Protein AF-A0A917VZJ9-F1 (afdb_monomer_lite)

Foldseek 3Di:
DPPLLVVLLVLLVCLQCVLVCQQPPPVVSVCVALVPPPDDPVRNVVSVVSNVQSNVLSVVLNVLSPDDDDPNPVSSVVSVCSSCVSVVVVVVLVVDPPPDPDDDPPPPPDPPPPPDDPDDDDDDDDDDDDDDDDDDDDDDDDDD

Sequence (144 aa):
MPFPRIVIAAVAVITMVGAVLADLVVPDLAAQHAFNPNRPPHAKFHDAQYMVMTVLLGIIGLALALRPGRDARGRTLCVAAVVATPWLGMAGALLFPGSHLRSRVRRSHRFRSRPARPGLLGADPAHGPTRRRGAASLRRPDPH

Radius of gyration: 31.8 Å; chains: 1; bounding box: 47×39×99 Å

InterPro domains:
  IPR046580 Protein of unknown function DUF6640 [PF20345] (8-100)

Organism: NCBI:txid382504

pLDDT: mean 71.64, std 16.18, range [34.81, 91.88]

Secondary structure (DSSP, 8-state):
--HHHHHHHHHHHHHHHHHHIIIII-HHHHTTTTT-TTS-HHHHHHHHHHHHHHHHHHHHHHHHHHS--S-HHHHHHHHHHHHHHHHHHHHHHTTSTT--SS-----------PPP----------------------------

Structure (mmCIF, N/CA/C/O backbone):
data_AF-A0A917VZJ9-F1
#
_entry.id   AF-A0A917VZJ9-F1
#
loop_
_atom_site.group_PDB
_atom_site.id
_atom_site.type_symbol
_atom_site.label_atom_id
_atom_site.label_alt_id
_atom_site.label_comp_id
_atom_site.label_asym_id
_atom_site.label_entity_id
_atom_site.label_seq_id
_atom_site.pdbx_PDB_ins_code
_atom_site.Cartn_x
_atom_site.Cartn_y
_atom_site.Cartn_z
_atom_site.occupancy
_atom_site.B_iso_or_equiv
_atom_site.auth_seq_id
_atom_site.auth_comp_id
_atom_site.auth_asym_id
_atom_site.auth_atom_id
_atom_site.pdbx_PDB_model_num
ATOM 1 N N . MET A 1 1 ? -6.303 -1.574 21.932 1.00 62.62 1 MET A N 1
ATOM 2 C CA . MET A 1 1 ? -6.939 -1.352 20.610 1.00 62.62 1 MET A CA 1
ATOM 3 C C . MET A 1 1 ? -7.851 -2.541 20.325 1.00 62.62 1 MET A C 1
ATOM 5 O O . MET A 1 1 ? -7.385 -3.654 20.519 1.00 62.62 1 MET A O 1
ATOM 9 N N . PRO A 1 2 ? -9.119 -2.362 19.921 1.00 79.62 2 PRO A N 1
ATOM 10 C CA . PRO A 1 2 ? -9.979 -3.484 19.533 1.00 79.62 2 PRO A CA 1
ATOM 11 C C . PRO A 1 2 ? -9.415 -4.199 18.293 1.00 79.62 2 PRO A C 1
ATOM 13 O O . PRO A 1 2 ? -8.856 -3.543 17.411 1.00 79.62 2 PRO A O 1
ATOM 16 N N . PHE A 1 3 ? -9.584 -5.523 18.216 1.00 83.94 3 PHE A N 1
ATOM 17 C CA . PHE A 1 3 ? -8.998 -6.396 17.184 1.00 83.94 3 PHE A CA 1
ATOM 18 C C . PHE A 1 3 ? -9.141 -5.876 15.733 1.00 83.94 3 PHE A C 1
ATOM 20 O O . PHE A 1 3 ? -8.124 -5.787 15.045 1.00 83.94 3 PHE A O 1
ATOM 27 N N . PRO A 1 4 ? -10.315 -5.392 15.271 1.00 82.88 4 PRO A N 1
ATOM 28 C CA . PRO A 1 4 ? -10.460 -4.866 13.907 1.00 82.88 4 PRO A CA 1
ATOM 29 C C . PRO A 1 4 ? -9.554 -3.668 13.592 1.00 82.88 4 PRO A C 1
ATOM 31 O O . PRO A 1 4 ? -9.099 -3.509 12.462 1.00 82.88 4 PRO A O 1
ATOM 34 N N . ARG A 1 5 ? -9.257 -2.820 14.588 1.00 80.44 5 ARG A N 1
ATOM 35 C CA . ARG A 1 5 ? -8.365 -1.663 14.403 1.00 80.44 5 ARG A CA 1
ATOM 36 C C . ARG A 1 5 ? -6.910 -2.091 14.266 1.00 80.44 5 ARG A C 1
ATOM 38 O O . ARG A 1 5 ? -6.182 -1.439 13.532 1.00 80.44 5 ARG A O 1
ATOM 45 N N . ILE A 1 6 ? -6.508 -3.176 14.931 1.00 85.75 6 ILE A N 1
ATOM 46 C CA . ILE A 1 6 ? -5.160 -3.744 14.791 1.00 85.75 6 ILE A CA 1
ATOM 47 C C . ILE A 1 6 ? -4.982 -4.288 13.374 1.00 85.75 6 ILE A C 1
ATOM 49 O O . ILE A 1 6 ? -4.015 -3.933 12.709 1.00 85.75 6 ILE A O 1
ATOM 53 N N . VAL A 1 7 ? -5.949 -5.075 12.891 1.00 87.31 7 VAL A N 1
ATOM 54 C CA . VAL A 1 7 ? -5.913 -5.638 11.533 1.00 87.31 7 VAL A CA 1
ATOM 55 C C . VAL A 1 7 ? -5.828 -4.527 10.488 1.00 87.31 7 VAL A C 1
ATOM 57 O O . VAL A 1 7 ? -4.946 -4.543 9.639 1.00 87.31 7 VAL A O 1
ATOM 60 N N . ILE A 1 8 ? -6.691 -3.514 10.573 1.00 86.31 8 ILE A N 1
ATOM 61 C CA . ILE A 1 8 ? -6.703 -2.429 9.585 1.00 86.31 8 ILE A CA 1
ATOM 62 C C . ILE A 1 8 ? -5.463 -1.533 9.678 1.00 86.31 8 ILE A C 1
ATOM 64 O O . ILE A 1 8 ? -4.959 -1.098 8.645 1.00 86.31 8 ILE A O 1
ATOM 68 N N . ALA A 1 9 ? -4.926 -1.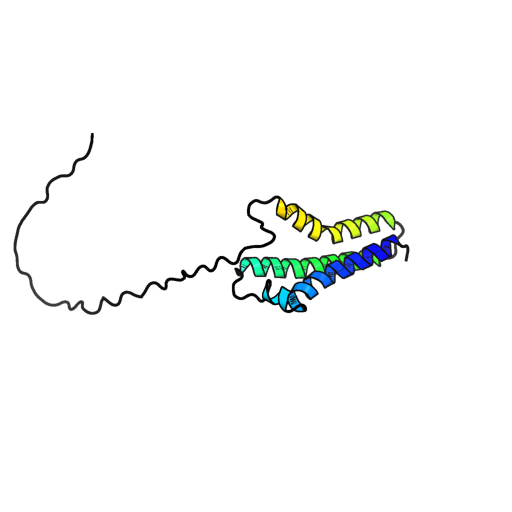297 10.878 1.00 84.75 9 ALA A N 1
ATOM 69 C CA . ALA A 1 9 ? -3.646 -0.610 11.024 1.00 84.75 9 ALA A CA 1
ATOM 70 C C . ALA A 1 9 ? -2.504 -1.412 10.376 1.00 84.75 9 ALA A C 1
ATOM 72 O O . ALA A 1 9 ? -1.680 -0.829 9.677 1.00 84.75 9 ALA A O 1
ATOM 73 N N . ALA A 1 10 ? -2.490 -2.740 10.532 1.00 86.56 10 ALA A N 1
ATOM 74 C CA . ALA A 1 10 ? -1.516 -3.599 9.866 1.00 86.56 10 ALA A CA 1
ATOM 75 C C . ALA A 1 10 ? -1.646 -3.524 8.336 1.00 86.56 10 ALA A C 1
ATOM 77 O O . ALA A 1 10 ? -0.646 -3.331 7.650 1.00 86.56 10 ALA A O 1
ATOM 78 N N . VAL 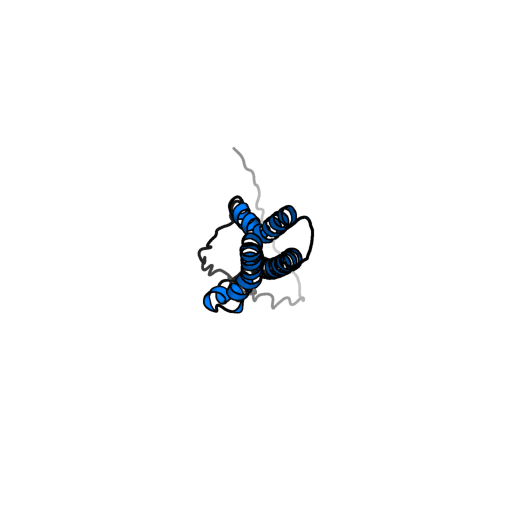A 1 11 ? -2.867 -3.585 7.792 1.00 87.50 11 VAL A N 1
ATOM 79 C CA . VAL A 1 11 ? -3.103 -3.445 6.342 1.00 87.50 11 VAL A CA 1
ATOM 80 C C . VAL A 1 11 ? -2.671 -2.061 5.833 1.00 87.50 11 VAL A C 1
ATOM 82 O O . VAL A 1 11 ? -2.088 -1.970 4.752 1.00 87.50 11 VAL A O 1
ATOM 85 N N . ALA A 1 12 ? -2.890 -0.991 6.605 1.00 86.06 12 ALA A N 1
ATOM 86 C CA . ALA A 1 12 ? -2.428 0.356 6.259 1.00 86.06 12 ALA A CA 1
ATOM 87 C C . ALA A 1 12 ? -0.895 0.435 6.183 1.00 86.06 12 ALA A C 1
ATOM 89 O O . ALA A 1 12 ? -0.360 0.989 5.223 1.00 86.06 12 ALA A O 1
ATOM 90 N N . VAL A 1 13 ? -0.191 -0.173 7.143 1.00 86.75 13 VAL A N 1
ATOM 91 C CA . VAL A 1 13 ? 1.280 -0.253 7.144 1.00 86.75 13 VAL A CA 1
ATOM 92 C C . VAL A 1 13 ? 1.789 -1.089 5.969 1.00 86.75 13 VAL A C 1
ATOM 94 O O . VAL A 1 13 ? 2.690 -0.651 5.257 1.00 86.75 13 VAL A O 1
ATOM 97 N N . ILE A 1 14 ? 1.191 -2.255 5.715 1.00 86.88 14 ILE A N 1
ATOM 98 C CA . ILE A 1 14 ? 1.554 -3.111 4.575 1.00 86.88 14 ILE A CA 1
ATOM 99 C C . ILE A 1 14 ? 1.348 -2.361 3.255 1.00 86.88 14 ILE A C 1
ATOM 101 O O . ILE A 1 14 ? 2.212 -2.409 2.388 1.00 86.88 14 ILE A O 1
ATOM 105 N N . THR A 1 15 ? 0.242 -1.631 3.110 1.00 86.12 15 THR A N 1
ATOM 106 C CA . THR A 1 15 ? -0.041 -0.840 1.902 1.00 86.12 15 THR A CA 1
ATOM 107 C C . THR A 1 15 ? 0.965 0.298 1.737 1.00 86.12 15 THR A C 1
ATOM 109 O O . THR A 1 15 ? 1.482 0.496 0.643 1.00 86.12 15 THR A O 1
ATOM 112 N N . MET A 1 16 ? 1.304 1.000 2.822 1.00 84.62 16 MET A N 1
ATOM 113 C CA . MET A 1 16 ? 2.298 2.077 2.817 1.00 84.62 16 MET A CA 1
ATOM 114 C C . MET A 1 16 ? 3.681 1.587 2.376 1.00 84.62 16 MET A C 1
ATOM 116 O O . MET A 1 16 ? 4.347 2.234 1.574 1.00 84.62 16 MET A O 1
ATOM 120 N N . VAL A 1 17 ? 4.123 0.460 2.931 1.00 85.25 17 VAL A N 1
ATOM 121 C CA . VAL A 1 17 ? 5.518 0.014 2.840 1.00 85.25 17 VAL A CA 1
ATOM 122 C C . VAL A 1 17 ? 5.727 -0.977 1.690 1.00 85.25 17 VAL A C 1
ATOM 124 O O . VAL A 1 17 ? 6.804 -1.019 1.104 1.00 85.25 17 VAL A O 1
ATOM 127 N N . GLY A 1 18 ? 4.702 -1.744 1.317 1.00 80.00 18 GLY A N 1
ATOM 128 C CA . GLY A 1 18 ? 4.805 -2.839 0.353 1.00 80.00 18 GLY A CA 1
ATOM 129 C C . GLY A 1 18 ? 5.297 -2.408 -1.028 1.00 80.00 18 GLY A C 1
ATOM 130 O O . GLY A 1 18 ? 6.222 -3.022 -1.552 1.00 80.00 18 GLY A O 1
ATOM 131 N N . ALA A 1 19 ? 4.738 -1.332 -1.593 1.00 75.81 19 ALA A N 1
ATOM 132 C CA . ALA A 1 19 ? 5.153 -0.832 -2.908 1.00 75.81 19 ALA A CA 1
ATOM 133 C C . ALA A 1 19 ? 6.596 -0.297 -2.893 1.00 75.81 19 ALA A C 1
ATOM 135 O O . ALA A 1 19 ? 7.379 -0.572 -3.796 1.00 75.81 19 ALA A O 1
ATOM 136 N N . VAL A 1 20 ? 6.975 0.404 -1.820 1.00 79.69 20 VAL A N 1
ATOM 137 C CA . VAL A 1 20 ? 8.331 0.943 -1.645 1.00 79.69 20 VAL A CA 1
ATOM 138 C C . VAL A 1 20 ? 9.353 -0.186 -1.515 1.00 79.69 20 VAL A C 1
ATOM 140 O O . VAL A 1 20 ? 10.400 -0.150 -2.155 1.00 79.69 20 VAL A O 1
ATOM 143 N N . LEU A 1 21 ? 9.053 -1.213 -0.713 1.00 79.00 21 LEU A N 1
ATOM 144 C CA . LEU A 1 21 ? 9.940 -2.366 -0.567 1.00 79.00 21 LEU A CA 1
ATOM 145 C C . LEU A 1 21 ? 10.084 -3.134 -1.879 1.00 79.00 21 LEU A C 1
ATOM 147 O O . LEU A 1 21 ? 11.203 -3.488 -2.246 1.00 79.00 21 LEU A O 1
ATOM 151 N N . ALA A 1 22 ? 8.976 -3.371 -2.583 1.00 73.69 22 ALA A N 1
ATOM 152 C CA . ALA A 1 22 ? 8.995 -4.085 -3.851 1.00 73.69 22 ALA A CA 1
ATOM 153 C C . ALA A 1 22 ? 9.871 -3.365 -4.885 1.00 73.69 22 ALA A C 1
ATOM 155 O O . ALA A 1 22 ? 10.731 -3.994 -5.490 1.00 73.69 22 ALA A O 1
ATOM 156 N N . ASP A 1 23 ? 9.718 -2.050 -5.034 1.00 70.56 23 ASP A N 1
ATOM 157 C CA . ASP A 1 23 ? 10.318 -1.354 -6.172 1.00 70.56 23 ASP A CA 1
ATOM 158 C C . ASP A 1 23 ? 11.637 -0.628 -5.867 1.00 70.56 23 ASP A C 1
ATOM 160 O O . ASP A 1 23 ? 12.351 -0.280 -6.808 1.00 70.56 23 ASP A O 1
ATOM 164 N N . LEU A 1 24 ? 11.994 -0.417 -4.591 1.00 73.19 24 LEU A N 1
ATOM 165 C CA . LEU A 1 24 ? 13.277 0.189 -4.194 1.00 73.19 24 LEU A CA 1
ATOM 166 C C . LEU A 1 24 ? 14.219 -0.770 -3.458 1.00 73.19 24 LEU A C 1
ATOM 168 O O . LEU A 1 24 ? 15.433 -0.610 -3.568 1.00 73.19 24 LEU A O 1
ATOM 172 N N . VAL A 1 25 ? 13.692 -1.723 -2.681 1.00 75.94 25 VAL A N 1
ATOM 173 C CA . VAL A 1 25 ? 14.514 -2.545 -1.772 1.00 75.94 25 VAL A CA 1
ATOM 174 C C . VAL A 1 25 ? 14.791 -3.926 -2.342 1.00 75.94 25 VAL A C 1
ATOM 176 O O . VAL A 1 25 ? 15.911 -4.411 -2.206 1.00 75.94 25 VAL A O 1
ATOM 179 N N . VAL A 1 26 ? 13.809 -4.561 -2.986 1.00 76.50 26 VAL A N 1
ATOM 180 C CA . VAL A 1 26 ? 14.001 -5.882 -3.591 1.00 76.50 26 VAL A CA 1
ATOM 181 C C . VAL A 1 26 ? 14.642 -5.713 -4.973 1.00 76.50 26 VAL A C 1
ATOM 183 O O . VAL A 1 26 ? 13.953 -5.295 -5.907 1.00 76.50 26 VAL A O 1
ATOM 186 N N . PRO A 1 27 ? 15.934 -6.053 -5.151 1.00 67.69 27 PRO A N 1
ATOM 187 C CA . PRO A 1 27 ? 16.679 -5.705 -6.364 1.00 67.69 27 PRO A CA 1
ATOM 188 C C . PRO A 1 27 ? 16.072 -6.319 -7.629 1.00 67.69 27 PRO A C 1
ATOM 190 O O . PRO A 1 27 ? 16.017 -5.673 -8.675 1.00 67.69 27 PRO A O 1
ATOM 193 N N . ASP A 1 28 ? 15.549 -7.542 -7.518 1.00 68.44 28 ASP A N 1
ATOM 194 C CA . ASP A 1 28 ? 14.939 -8.266 -8.634 1.00 68.44 28 ASP A CA 1
ATOM 195 C C . ASP A 1 28 ? 13.636 -7.618 -9.121 1.00 68.44 28 ASP A C 1
ATOM 197 O O . ASP A 1 28 ? 13.361 -7.602 -10.322 1.00 68.44 28 ASP A O 1
ATOM 201 N N . LEU A 1 29 ? 12.834 -7.062 -8.207 1.00 63.72 29 LEU A N 1
ATOM 202 C CA . LEU A 1 29 ? 11.578 -6.373 -8.522 1.00 63.72 29 LEU A CA 1
ATOM 203 C C . LEU A 1 29 ? 11.848 -4.945 -9.008 1.00 63.72 29 LEU A C 1
ATOM 205 O O . LEU A 1 29 ? 11.304 -4.534 -10.036 1.00 63.72 29 LEU A O 1
ATOM 209 N N . ALA A 1 30 ? 12.767 -4.239 -8.350 1.00 69.44 30 ALA A N 1
ATOM 210 C CA . ALA A 1 30 ? 13.248 -2.913 -8.723 1.00 69.44 30 ALA A CA 1
ATOM 211 C C . ALA A 1 30 ? 13.786 -2.876 -10.168 1.00 69.44 30 ALA A C 1
ATOM 213 O O . ALA A 1 30 ? 13.416 -2.004 -10.966 1.00 69.44 30 ALA A O 1
ATOM 214 N N . ALA A 1 31 ? 14.595 -3.874 -10.543 1.00 66.56 31 ALA A N 1
ATOM 215 C CA . ALA A 1 31 ? 15.141 -4.036 -11.892 1.00 66.56 31 ALA A CA 1
ATOM 216 C C . ALA A 1 31 ? 14.083 -4.410 -12.949 1.00 66.56 31 ALA A C 1
ATOM 218 O O . ALA A 1 31 ? 14.335 -4.265 -14.147 1.00 66.56 31 ALA A O 1
ATOM 219 N N . GLN A 1 32 ? 12.898 -4.870 -12.537 1.00 65.94 32 GLN A N 1
ATOM 220 C CA . GLN A 1 32 ? 11.761 -5.159 -13.422 1.00 65.94 32 GLN A CA 1
ATOM 221 C C . GLN A 1 32 ? 10.802 -3.961 -13.573 1.00 65.94 32 GLN A C 1
ATOM 223 O O . GLN A 1 32 ? 10.125 -3.845 -14.604 1.00 65.94 32 GLN A O 1
ATOM 228 N N . HIS A 1 33 ? 10.782 -3.057 -12.591 1.00 72.69 33 HIS A N 1
ATOM 229 C CA . HIS A 1 33 ? 9.882 -1.904 -12.505 1.00 72.69 33 HIS A CA 1
ATOM 230 C C . HIS A 1 33 ? 10.632 -0.587 -12.747 1.00 72.69 33 HIS A C 1
ATOM 232 O O . HIS A 1 33 ? 11.096 -0.332 -13.867 1.00 72.69 33 HIS A O 1
ATOM 238 N N . ALA A 1 34 ? 10.767 0.245 -11.712 1.00 69.12 34 ALA A N 1
A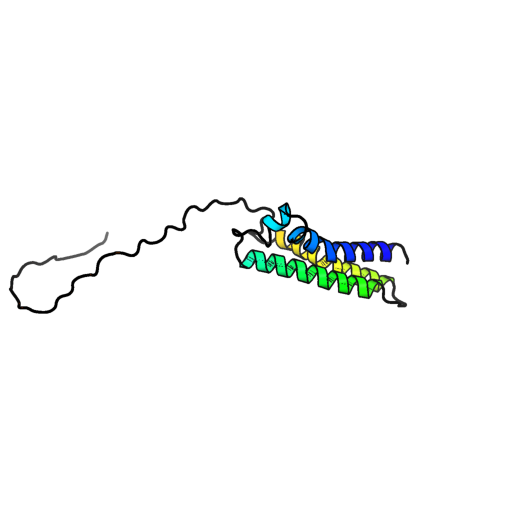TOM 239 C CA . ALA A 1 34 ? 11.234 1.624 -11.810 1.00 69.12 34 ALA A CA 1
ATOM 240 C C . ALA A 1 34 ? 12.647 1.756 -12.406 1.00 69.12 34 ALA A C 1
ATOM 242 O O . ALA A 1 34 ? 12.911 2.683 -13.182 1.00 69.12 34 ALA A O 1
ATOM 243 N N . PHE A 1 35 ? 13.539 0.801 -12.123 1.00 73.00 35 PHE A N 1
ATOM 244 C CA . PHE A 1 35 ? 14.942 0.863 -12.542 1.00 73.00 35 PHE A CA 1
ATOM 245 C C . PHE A 1 35 ? 15.242 0.118 -13.847 1.00 73.00 35 PHE A C 1
ATOM 247 O O . PHE A 1 35 ? 16.376 0.146 -14.320 1.00 73.00 35 PHE A O 1
ATOM 254 N N . ASN A 1 36 ? 14.244 -0.491 -14.496 1.00 74.12 36 ASN A N 1
ATOM 255 C CA . ASN A 1 36 ? 14.457 -1.168 -15.774 1.00 74.12 36 ASN A CA 1
ATOM 256 C C . ASN A 1 36 ? 14.709 -0.148 -16.905 1.00 74.12 36 ASN A C 1
ATOM 258 O O . ASN A 1 36 ? 13.800 0.620 -17.240 1.00 74.12 36 ASN A O 1
ATOM 262 N N . PRO A 1 37 ? 15.876 -0.127 -17.574 1.00 75.44 37 PRO A N 1
ATOM 263 C CA . PRO A 1 37 ? 16.131 0.806 -18.675 1.00 75.44 37 PRO A CA 1
ATOM 264 C C . PRO A 1 37 ? 15.219 0.572 -19.891 1.00 75.44 37 PRO A C 1
ATOM 266 O O . PRO A 1 37 ? 14.986 1.498 -20.661 1.00 75.44 37 PRO A O 1
ATOM 269 N N . ASN A 1 38 ? 14.647 -0.627 -20.040 1.00 78.69 38 ASN A N 1
ATOM 270 C CA . ASN A 1 38 ? 13.815 -1.003 -21.185 1.00 78.69 38 ASN A CA 1
ATOM 271 C C . ASN A 1 38 ? 12.313 -0.716 -20.990 1.00 78.69 38 ASN A C 1
ATOM 273 O O . ASN A 1 38 ? 11.531 -0.924 -21.920 1.00 78.69 38 ASN A O 1
ATOM 277 N N . ARG A 1 39 ? 11.876 -0.270 -19.800 1.00 70.19 39 ARG A N 1
ATOM 278 C CA . ARG A 1 39 ? 10.469 0.100 -19.565 1.00 70.19 39 ARG A CA 1
ATOM 279 C C . ARG A 1 39 ? 10.170 1.459 -20.209 1.00 70.19 39 ARG A C 1
ATOM 281 O O . ARG A 1 39 ? 10.956 2.389 -20.011 1.00 70.19 39 ARG A O 1
ATOM 288 N N . PRO A 1 40 ? 9.030 1.623 -20.903 1.00 81.75 40 PRO A N 1
ATOM 289 C CA . PRO A 1 40 ? 8.614 2.925 -21.409 1.00 81.75 40 PRO A CA 1
ATOM 290 C C . PRO A 1 40 ? 8.554 3.967 -20.277 1.00 81.75 40 PRO A C 1
ATOM 292 O O . PRO A 1 40 ? 8.092 3.626 -19.184 1.00 81.75 40 PRO A O 1
ATOM 295 N N . PRO A 1 41 ? 8.939 5.234 -20.522 1.00 78.56 41 PRO A N 1
ATOM 296 C CA . PRO A 1 41 ? 8.914 6.286 -19.499 1.00 78.56 41 PRO A CA 1
ATOM 297 C C . PRO A 1 41 ? 7.556 6.427 -18.798 1.00 78.56 41 PRO A C 1
ATOM 299 O O . PRO A 1 41 ? 7.493 6.576 -17.583 1.00 78.56 41 PRO A O 1
ATOM 302 N N . HIS A 1 42 ? 6.460 6.284 -19.548 1.00 77.19 42 HIS A N 1
ATOM 303 C CA . HIS A 1 42 ? 5.098 6.321 -19.016 1.00 77.19 42 HIS A CA 1
ATOM 304 C C . HIS A 1 42 ? 4.817 5.200 -17.998 1.00 77.19 42 HIS A C 1
ATOM 306 O O . HIS A 1 42 ? 4.185 5.447 -16.981 1.00 77.19 42 HIS A O 1
ATOM 312 N N . ALA A 1 43 ? 5.324 3.981 -18.213 1.00 81.75 43 ALA A N 1
ATOM 313 C CA . ALA A 1 43 ? 5.127 2.880 -17.265 1.00 81.75 43 ALA A CA 1
ATOM 314 C C . ALA A 1 43 ? 5.853 3.137 -15.934 1.00 81.75 43 ALA A C 1
ATOM 316 O O . ALA A 1 43 ? 5.317 2.836 -14.874 1.00 81.75 43 ALA A O 1
ATOM 317 N N . LYS A 1 44 ? 7.039 3.758 -15.985 1.00 79.94 44 LYS A N 1
ATOM 318 C CA . LYS A 1 44 ? 7.777 4.167 -14.779 1.00 79.94 44 LYS A CA 1
ATOM 319 C C . LYS A 1 44 ? 7.059 5.274 -14.012 1.00 79.94 44 LYS A C 1
ATOM 321 O O . LYS A 1 44 ? 7.095 5.284 -12.789 1.00 79.94 44 LYS A O 1
ATOM 326 N N . PHE A 1 45 ? 6.404 6.192 -14.727 1.00 83.44 45 PHE A N 1
ATOM 327 C CA . PHE A 1 45 ? 5.570 7.218 -14.105 1.00 83.44 45 PHE A CA 1
ATOM 328 C C . PHE A 1 45 ? 4.399 6.592 -13.340 1.00 83.44 45 PHE A C 1
ATOM 330 O O . PHE A 1 45 ? 4.201 6.931 -12.179 1.00 83.44 45 PHE A O 1
ATOM 337 N N . HIS A 1 46 ? 3.680 5.642 -13.951 1.00 86.31 46 HIS A N 1
ATOM 338 C CA . HIS A 1 46 ? 2.598 4.918 -13.270 1.00 86.31 46 HIS A CA 1
ATOM 339 C C . HIS A 1 46 ? 3.093 4.122 -12.054 1.00 86.31 46 HIS A C 1
ATOM 341 O O . HIS A 1 46 ? 2.424 4.148 -11.025 1.00 86.31 46 HIS A O 1
ATOM 347 N N . ASP A 1 47 ? 4.275 3.493 -12.115 1.00 85.31 47 ASP A N 1
ATOM 348 C CA . ASP A 1 47 ? 4.871 2.822 -10.943 1.00 85.31 47 ASP A CA 1
ATOM 349 C C . ASP A 1 47 ? 5.174 3.818 -9.813 1.00 85.31 47 ASP A C 1
ATOM 351 O O . ASP A 1 47 ? 4.769 3.618 -8.670 1.00 85.31 47 ASP A O 1
ATOM 355 N N . ALA A 1 48 ? 5.862 4.921 -10.128 1.00 83.75 48 ALA A N 1
ATOM 356 C CA . ALA A 1 48 ? 6.210 5.941 -9.142 1.00 83.75 48 ALA A CA 1
ATOM 357 C C . ALA A 1 48 ? 4.955 6.595 -8.543 1.00 83.75 48 ALA A C 1
ATOM 359 O O . ALA A 1 48 ? 4.879 6.802 -7.331 1.00 83.75 48 ALA A O 1
ATOM 360 N N . GLN A 1 49 ? 3.942 6.864 -9.371 1.00 88.94 49 GLN A N 1
ATOM 361 C CA . GLN A 1 49 ? 2.638 7.338 -8.922 1.00 88.94 49 GLN A CA 1
ATOM 362 C C . GLN A 1 49 ? 1.999 6.338 -7.955 1.00 88.94 49 GLN A C 1
ATOM 364 O O . GLN A 1 49 ? 1.491 6.750 -6.911 1.00 88.94 49 GLN A O 1
ATOM 369 N N . TYR A 1 50 ? 2.034 5.042 -8.274 1.00 86.62 50 TYR A N 1
ATOM 370 C CA . TYR A 1 50 ? 1.473 4.002 -7.419 1.00 86.62 50 TYR A CA 1
ATOM 371 C C . TYR A 1 50 ? 2.187 3.942 -6.063 1.00 86.62 50 TYR A C 1
ATOM 373 O O . TYR A 1 50 ? 1.509 3.995 -5.038 1.00 86.62 50 TYR A O 1
ATOM 381 N N . MET A 1 51 ? 3.526 3.953 -6.039 1.00 84.56 51 MET A N 1
ATOM 382 C CA . MET A 1 51 ? 4.309 3.990 -4.794 1.00 84.56 51 MET A CA 1
ATOM 383 C C . MET A 1 51 ? 3.936 5.183 -3.905 1.00 84.56 51 MET A C 1
ATOM 385 O O . MET A 1 51 ? 3.676 5.025 -2.711 1.00 84.56 51 MET A O 1
ATOM 389 N N . VAL A 1 52 ? 3.893 6.388 -4.482 1.00 87.19 52 VAL A N 1
ATOM 390 C CA . VAL A 1 52 ? 3.566 7.615 -3.737 1.00 87.19 52 VAL A CA 1
ATOM 391 C C . VAL A 1 52 ? 2.129 7.558 -3.220 1.00 87.19 52 VAL A C 1
ATOM 393 O O . VAL A 1 52 ? 1.870 7.862 -2.054 1.00 87.19 52 VAL A O 1
ATOM 396 N N . MET A 1 53 ? 1.190 7.123 -4.060 1.00 91.88 53 MET A N 1
ATOM 397 C CA . MET A 1 53 ? -0.221 7.012 -3.704 1.00 91.88 53 MET A CA 1
ATOM 398 C C . MET A 1 53 ? -0.440 6.027 -2.552 1.00 91.88 53 MET A C 1
ATOM 400 O O . MET A 1 53 ? -1.168 6.349 -1.611 1.00 91.88 53 MET A O 1
ATOM 404 N N . THR A 1 54 ? 0.192 4.850 -2.578 1.00 89.69 54 THR A N 1
ATOM 405 C CA . THR A 1 54 ? 0.038 3.854 -1.508 1.00 89.69 54 THR A CA 1
ATOM 406 C C . THR A 1 54 ? 0.645 4.325 -0.188 1.00 89.69 54 THR A C 1
ATOM 408 O O . THR A 1 54 ? 0.061 4.068 0.867 1.00 89.69 54 THR A O 1
ATOM 411 N N . VAL A 1 55 ? 1.750 5.081 -0.226 1.00 88.44 55 VAL A N 1
ATOM 412 C CA . VAL A 1 55 ? 2.319 5.727 0.970 1.00 88.44 55 VAL A CA 1
ATOM 413 C C . VAL A 1 55 ? 1.335 6.737 1.561 1.00 88.44 55 VAL A C 1
ATOM 415 O O . VAL A 1 55 ? 1.027 6.668 2.752 1.00 88.44 55 VAL A O 1
ATOM 418 N N . LEU A 1 56 ? 0.792 7.639 0.737 1.00 90.44 56 LEU A N 1
ATOM 419 C CA . LEU A 1 56 ? -0.164 8.654 1.189 1.00 90.44 56 LEU A CA 1
ATOM 420 C C . LEU A 1 56 ? -1.438 8.024 1.768 1.00 90.44 56 LEU A C 1
ATOM 422 O O . LEU A 1 56 ? -1.865 8.396 2.862 1.00 90.44 56 LEU A O 1
ATOM 426 N N . LEU A 1 57 ? -2.022 7.040 1.079 1.00 90.31 57 LEU A N 1
ATOM 427 C CA . LEU A 1 57 ? -3.220 6.335 1.548 1.00 90.31 57 LEU A CA 1
ATOM 428 C C . LEU A 1 57 ? -2.958 5.550 2.838 1.00 90.31 57 LEU A C 1
ATOM 430 O O . LEU A 1 57 ? -3.816 5.531 3.721 1.00 90.31 57 LEU A O 1
ATOM 434 N N . GLY A 1 58 ? -1.775 4.950 2.983 1.00 86.75 58 GLY A N 1
ATOM 435 C CA . GLY A 1 58 ? -1.365 4.279 4.213 1.00 86.75 58 GLY A CA 1
ATOM 436 C C . GLY A 1 58 ? -1.217 5.242 5.395 1.00 86.75 58 GLY A C 1
ATOM 437 O O . GLY A 1 58 ? -1.741 4.960 6.473 1.00 86.75 58 GLY A O 1
ATOM 438 N N . ILE A 1 59 ? -0.605 6.416 5.187 1.00 89.69 59 ILE A N 1
ATOM 439 C CA . ILE A 1 59 ? -0.504 7.477 6.207 1.00 89.69 59 ILE A CA 1
ATOM 440 C C . ILE A 1 59 ? -1.896 7.970 6.613 1.00 89.69 59 ILE A C 1
ATOM 442 O O . ILE A 1 59 ? -2.194 8.051 7.806 1.00 89.69 59 ILE A O 1
ATOM 446 N N . ILE A 1 60 ? -2.768 8.259 5.641 1.00 88.81 60 ILE A N 1
ATOM 447 C CA . ILE A 1 60 ? -4.149 8.695 5.899 1.00 88.81 60 ILE A CA 1
ATOM 448 C C . ILE A 1 60 ? -4.905 7.613 6.676 1.00 88.81 60 ILE A C 1
ATOM 450 O O . ILE A 1 60 ? -5.543 7.906 7.690 1.00 88.81 60 ILE A O 1
ATOM 454 N N . GLY A 1 61 ? -4.797 6.356 6.242 1.00 87.56 61 GLY A N 1
ATOM 455 C CA . GLY A 1 61 ? -5.438 5.223 6.895 1.00 87.56 61 GLY A CA 1
ATOM 456 C C . GLY A 1 61 ? -4.968 5.038 8.338 1.00 87.56 61 GLY A C 1
ATOM 457 O O . GLY A 1 61 ? -5.794 4.876 9.238 1.00 87.56 61 GLY A O 1
ATOM 458 N N . LEU A 1 62 ? -3.662 5.145 8.586 1.00 87.81 62 LEU A N 1
ATOM 459 C CA . LEU A 1 62 ? -3.084 5.033 9.923 1.00 87.81 62 LEU A CA 1
ATOM 460 C C . LEU A 1 62 ? -3.485 6.213 10.820 1.00 87.81 62 LEU A C 1
ATOM 462 O O . LEU A 1 62 ? -3.916 6.002 11.955 1.00 87.81 62 LEU A O 1
ATOM 466 N N . ALA A 1 63 ? -3.431 7.446 10.311 1.00 87.06 63 ALA A N 1
ATOM 467 C CA . ALA A 1 63 ? -3.852 8.639 11.046 1.00 87.06 63 ALA A CA 1
ATOM 468 C C . ALA A 1 63 ? -5.328 8.551 11.470 1.00 87.06 63 ALA A C 1
ATOM 470 O O . ALA A 1 63 ? -5.683 8.852 12.615 1.00 87.06 63 ALA A O 1
ATOM 471 N N . LEU A 1 64 ? -6.197 8.077 10.574 1.00 86.00 64 LEU A N 1
ATOM 472 C CA . LEU A 1 64 ? -7.604 7.825 10.878 1.00 86.00 64 LEU A CA 1
ATOM 473 C C . LEU A 1 64 ? -7.776 6.658 11.864 1.00 86.00 64 LEU A C 1
ATOM 475 O O . LEU A 1 64 ? -8.580 6.758 12.792 1.00 86.00 64 LEU A O 1
ATOM 479 N N . ALA A 1 65 ? -7.009 5.576 11.723 1.00 84.56 65 ALA A N 1
ATOM 480 C CA . ALA A 1 65 ? -7.081 4.421 12.617 1.00 84.56 65 ALA A CA 1
ATOM 481 C C . ALA A 1 65 ? -6.638 4.742 14.053 1.00 84.56 65 ALA A C 1
ATOM 483 O O . ALA A 1 65 ? -7.184 4.157 14.994 1.00 84.56 65 ALA A O 1
ATOM 484 N N . LEU A 1 66 ? -5.693 5.669 14.237 1.00 84.50 66 LEU A N 1
ATOM 485 C CA . LEU A 1 66 ? -5.148 6.060 15.542 1.00 84.50 66 LEU A CA 1
ATOM 486 C C . LEU A 1 66 ? -5.944 7.173 16.238 1.00 84.50 66 LEU A C 1
ATOM 488 O O . LEU A 1 66 ? -5.843 7.322 17.455 1.00 84.50 66 LEU A O 1
ATOM 492 N N . ARG A 1 67 ? -6.789 7.920 15.516 1.00 82.81 67 ARG A N 1
ATOM 493 C CA . ARG A 1 67 ? -7.603 8.983 16.122 1.00 82.81 67 ARG A CA 1
ATOM 494 C C . ARG A 1 67 ? -8.562 8.442 17.210 1.00 82.81 67 ARG A C 1
ATOM 496 O O . ARG A 1 67 ? -9.210 7.406 17.011 1.00 82.81 67 ARG A O 1
ATOM 503 N N . PRO A 1 68 ? -8.718 9.128 18.358 1.00 72.75 68 PRO A N 1
ATOM 504 C CA . PRO A 1 68 ? -9.793 8.869 19.326 1.00 72.75 68 PRO A CA 1
ATOM 505 C C . PRO A 1 68 ? -11.160 9.286 18.757 1.00 72.75 68 PRO A C 1
ATOM 507 O O . PRO A 1 68 ? -11.228 10.116 17.857 1.00 72.75 68 PRO A O 1
ATOM 510 N N . GLY A 1 69 ? -12.270 8.678 19.188 1.00 75.31 69 GLY A N 1
ATOM 511 C CA . GLY A 1 69 ? -13.611 9.088 18.732 1.00 75.31 69 GLY A CA 1
ATOM 512 C C . GLY A 1 69 ? -14.716 8.078 19.039 1.00 75.31 69 GLY A C 1
ATOM 513 O O . GLY A 1 69 ? -14.426 6.891 19.192 1.00 75.31 69 GLY A O 1
ATOM 514 N N . ARG A 1 70 ? -15.962 8.571 19.120 1.00 71.56 70 ARG A N 1
ATOM 515 C CA . ARG A 1 70 ? -17.161 7.809 19.525 1.00 71.56 70 ARG A CA 1
ATOM 516 C C . ARG A 1 70 ? -17.650 6.819 18.460 1.00 71.56 70 ARG A C 1
ATOM 518 O O . ARG A 1 70 ? -18.097 5.738 18.821 1.00 71.56 70 ARG A O 1
ATOM 525 N N . ASP A 1 71 ? -17.509 7.140 17.171 1.00 82.19 71 ASP A N 1
ATOM 526 C CA . ASP A 1 71 ? -17.859 6.225 16.075 1.00 82.19 71 ASP A CA 1
ATOM 527 C C . ASP A 1 71 ? -16.650 5.388 15.636 1.00 82.19 71 ASP A C 1
ATOM 529 O O . ASP A 1 71 ? -15.923 5.702 14.690 1.00 82.19 71 ASP A O 1
ATOM 533 N N . ALA A 1 72 ? -16.393 4.312 16.378 1.00 80.00 72 ALA A N 1
ATOM 534 C CA . ALA A 1 72 ? -15.319 3.390 16.039 1.00 80.00 72 ALA A CA 1
ATOM 535 C C . ALA A 1 72 ? -15.625 2.591 14.761 1.00 80.00 72 ALA A C 1
ATOM 537 O O . ALA A 1 72 ? -14.710 2.353 13.977 1.00 80.00 72 ALA A O 1
ATOM 538 N N . ARG A 1 73 ? -16.886 2.197 14.533 1.00 82.06 73 ARG A N 1
ATOM 539 C CA . ARG A 1 73 ? -17.269 1.288 13.442 1.00 82.06 73 ARG A CA 1
ATOM 540 C C . ARG A 1 73 ? -17.252 1.985 12.085 1.00 82.06 73 ARG A C 1
ATOM 542 O O . ARG A 1 73 ? -16.621 1.461 11.166 1.00 82.06 73 ARG A O 1
ATOM 549 N N . GLY A 1 74 ? -17.889 3.151 11.959 1.00 84.19 74 GLY A N 1
ATOM 550 C CA . GLY A 1 74 ? -17.903 3.907 10.703 1.00 84.19 74 GLY A CA 1
ATOM 551 C C . GLY A 1 74 ? -16.495 4.319 10.281 1.00 84.19 74 GLY A C 1
ATOM 552 O O . GLY A 1 74 ? -16.111 4.165 9.122 1.00 84.19 74 GLY A O 1
ATOM 553 N N . ARG A 1 75 ? -15.654 4.705 11.245 1.00 84.81 75 ARG A N 1
ATOM 554 C CA . ARG A 1 75 ? -14.242 5.003 10.983 1.00 84.81 75 ARG A CA 1
ATOM 555 C C . ARG A 1 75 ? -13.453 3.783 10.522 1.00 84.81 75 ARG A C 1
ATOM 557 O O . ARG A 1 75 ? -12.675 3.897 9.584 1.00 84.81 75 ARG A O 1
ATOM 564 N N . THR A 1 76 ? -13.641 2.627 11.152 1.00 84.44 76 THR A N 1
ATOM 565 C CA . THR A 1 76 ? -12.984 1.382 10.732 1.00 84.44 76 THR A CA 1
ATOM 566 C C . THR A 1 76 ? -13.346 1.020 9.287 1.00 84.44 76 THR A C 1
ATOM 568 O O . THR A 1 76 ? -12.450 0.685 8.516 1.00 84.44 76 THR A O 1
ATOM 571 N N . LEU A 1 77 ? -14.614 1.167 8.890 1.00 87.06 77 LEU A N 1
ATOM 572 C CA . LEU A 1 77 ? -15.046 0.965 7.500 1.00 87.06 77 LEU A CA 1
ATOM 573 C C . LEU A 1 77 ? -14.436 1.996 6.541 1.00 87.06 77 LEU A C 1
ATOM 575 O O . LEU A 1 77 ? -13.977 1.628 5.465 1.00 87.06 77 LEU A O 1
ATOM 579 N N . CYS A 1 78 ? -14.378 3.266 6.944 1.00 88.19 78 CYS A N 1
ATOM 580 C CA . CYS A 1 78 ? -13.750 4.325 6.154 1.00 88.19 78 CYS A CA 1
ATOM 581 C C . CYS A 1 78 ? -12.263 4.035 5.901 1.00 88.19 78 CYS A C 1
ATOM 583 O O . CYS A 1 78 ? -11.814 4.061 4.758 1.00 88.19 78 CYS A O 1
ATOM 585 N N . VAL A 1 79 ? -11.508 3.667 6.943 1.00 88.38 79 VAL A N 1
ATOM 586 C CA . VAL A 1 79 ? -10.096 3.291 6.784 1.00 88.38 79 VAL A CA 1
ATOM 587 C C . VAL A 1 79 ? -9.953 2.071 5.875 1.00 88.38 79 VAL A C 1
ATOM 589 O O . VAL A 1 79 ? -9.092 2.071 4.999 1.00 88.38 79 VAL A O 1
ATOM 592 N N . ALA A 1 80 ? -10.809 1.058 6.037 1.00 88.12 80 ALA A N 1
ATOM 593 C CA . ALA A 1 80 ? -10.794 -0.115 5.169 1.00 88.12 80 ALA A CA 1
ATOM 594 C C . ALA A 1 80 ? -11.020 0.263 3.695 1.00 88.12 80 ALA A C 1
ATOM 596 O O . ALA A 1 80 ? -10.276 -0.201 2.838 1.00 88.12 80 ALA A O 1
ATOM 597 N N . ALA A 1 81 ? -11.979 1.146 3.401 1.00 88.88 81 ALA A N 1
ATOM 598 C CA . ALA A 1 81 ? -12.244 1.614 2.040 1.00 88.88 81 ALA A CA 1
ATOM 599 C C . ALA A 1 81 ? -11.053 2.386 1.441 1.00 88.88 81 ALA A C 1
ATOM 601 O O . ALA A 1 81 ? -10.638 2.115 0.312 1.00 88.88 81 ALA A O 1
ATOM 602 N N . VAL A 1 82 ? -10.455 3.299 2.214 1.00 89.81 82 VAL A N 1
ATOM 603 C CA . VAL A 1 82 ? -9.285 4.087 1.787 1.00 89.81 82 VAL A CA 1
ATOM 604 C C . VAL A 1 82 ? -8.113 3.169 1.439 1.00 89.81 82 VAL A C 1
ATOM 606 O O . VAL A 1 82 ? -7.534 3.276 0.360 1.00 89.81 82 VAL A O 1
ATOM 609 N N . VAL A 1 83 ? -7.789 2.225 2.321 1.00 88.44 83 VAL A N 1
ATOM 610 C CA . VAL A 1 83 ? -6.630 1.341 2.145 1.00 88.44 83 VAL A CA 1
ATOM 611 C C . VAL A 1 83 ? -6.893 0.243 1.101 1.00 88.44 83 VAL A C 1
ATOM 613 O O . VAL A 1 83 ? -5.957 -0.229 0.460 1.00 88.44 83 VAL A O 1
ATOM 616 N N . ALA A 1 84 ? -8.153 -0.133 0.856 1.00 87.94 84 ALA A N 1
ATOM 617 C CA . ALA A 1 84 ? -8.523 -1.076 -0.205 1.00 87.94 84 ALA A CA 1
ATOM 618 C C . ALA A 1 84 ? -8.507 -0.458 -1.616 1.00 87.94 84 ALA A C 1
ATOM 620 O O . ALA A 1 84 ? -8.443 -1.191 -2.603 1.00 87.94 84 ALA A O 1
ATOM 621 N N . THR A 1 85 ? -8.546 0.873 -1.733 1.00 89.31 85 THR A N 1
ATOM 622 C CA . THR A 1 85 ? -8.646 1.588 -3.020 1.00 89.31 85 THR A CA 1
ATOM 623 C C . THR A 1 85 ? -7.579 1.173 -4.052 1.00 89.31 85 THR A C 1
ATOM 625 O O . THR A 1 85 ? -7.956 0.902 -5.193 1.00 89.31 85 THR A O 1
ATOM 628 N N . PRO A 1 86 ? -6.281 1.031 -3.710 1.00 86.06 86 PRO A N 1
ATOM 629 C CA . PRO A 1 86 ? -5.257 0.596 -4.667 1.00 86.06 86 PRO A CA 1
ATOM 630 C C . PRO A 1 86 ? -5.512 -0.812 -5.219 1.00 86.06 86 PRO A C 1
ATOM 632 O O . PRO A 1 86 ? -5.334 -1.062 -6.410 1.00 86.06 86 PRO A O 1
ATOM 635 N N . TRP A 1 87 ? -5.989 -1.720 -4.366 1.00 84.94 87 TRP A N 1
ATOM 636 C CA . TRP A 1 87 ? -6.309 -3.098 -4.735 1.00 84.94 87 TRP A CA 1
ATOM 637 C C . TRP A 1 87 ? -7.523 -3.174 -5.654 1.00 84.94 87 TRP A C 1
ATOM 639 O O . TRP A 1 87 ? -7.495 -3.893 -6.651 1.00 84.94 87 TRP A O 1
ATOM 649 N N . LEU A 1 88 ? -8.563 -2.392 -5.358 1.00 87.50 88 LEU A N 1
ATOM 650 C CA . LEU A 1 88 ? -9.735 -2.268 -6.224 1.00 87.50 88 LEU A CA 1
ATOM 651 C C . LEU A 1 88 ? -9.369 -1.642 -7.573 1.00 87.50 88 LEU A C 1
ATOM 653 O O . LEU A 1 88 ? -9.858 -2.098 -8.602 1.00 87.50 88 LEU A O 1
ATOM 657 N N . GLY A 1 89 ? -8.468 -0.658 -7.579 1.00 85.44 89 GLY A N 1
ATOM 658 C CA . GLY A 1 89 ? -7.918 -0.078 -8.801 1.00 85.44 89 GLY A CA 1
ATOM 659 C C . GLY A 1 89 ? -7.184 -1.113 -9.657 1.00 85.44 89 GLY A C 1
ATOM 660 O O . GLY A 1 89 ? -7.454 -1.213 -10.851 1.00 85.44 89 GLY A O 1
ATOM 661 N N . MET A 1 90 ? -6.322 -1.941 -9.056 1.00 84.38 90 MET A N 1
ATOM 662 C CA . MET A 1 90 ? -5.641 -3.034 -9.767 1.00 84.38 90 MET A CA 1
ATOM 663 C C . MET A 1 90 ? -6.615 -4.099 -10.281 1.00 84.38 90 MET A C 1
ATOM 665 O O . MET A 1 90 ? -6.490 -4.543 -11.421 1.00 84.38 90 MET A O 1
ATOM 669 N N . ALA A 1 91 ? -7.599 -4.496 -9.471 1.00 85.50 91 ALA A N 1
ATOM 670 C CA . ALA A 1 91 ? -8.620 -5.454 -9.887 1.00 85.50 91 ALA A CA 1
ATOM 671 C C . ALA A 1 91 ? -9.462 -4.905 -11.049 1.00 85.50 91 ALA A C 1
ATOM 673 O O . ALA A 1 91 ? -9.706 -5.612 -12.023 1.00 85.50 91 ALA A O 1
ATOM 674 N N . GLY A 1 92 ? -9.848 -3.628 -10.981 1.00 84.12 92 GLY A N 1
ATOM 675 C CA . GLY A 1 92 ? -10.556 -2.937 -12.054 1.00 84.12 92 GLY A CA 1
ATOM 676 C C . GLY A 1 92 ? -9.712 -2.784 -13.317 1.00 84.12 92 GLY A C 1
ATOM 677 O O . GLY A 1 92 ? -10.247 -2.903 -14.416 1.00 84.12 92 GLY A O 1
ATOM 678 N N . ALA A 1 93 ? -8.394 -2.599 -13.184 1.00 83.75 93 ALA A N 1
ATOM 679 C CA . ALA A 1 93 ? -7.488 -2.499 -14.324 1.00 83.75 93 ALA A CA 1
ATOM 680 C C . ALA A 1 93 ? -7.564 -3.742 -15.222 1.00 83.75 93 ALA A C 1
ATOM 682 O O . ALA A 1 93 ? -7.544 -3.586 -16.434 1.00 83.75 93 ALA A O 1
ATOM 683 N N . LEU A 1 94 ? -7.755 -4.942 -14.657 1.00 82.12 94 LEU A N 1
ATOM 684 C CA . LEU A 1 94 ? -7.883 -6.198 -15.415 1.00 82.12 94 LEU A CA 1
ATOM 685 C C . LEU A 1 94 ? -9.055 -6.220 -16.405 1.00 82.12 94 LEU A C 1
ATOM 687 O O . LEU A 1 94 ? -9.056 -7.036 -17.325 1.00 82.12 94 LEU A O 1
ATOM 691 N N . LEU A 1 95 ? -10.050 -5.353 -16.216 1.00 85.19 95 LEU A N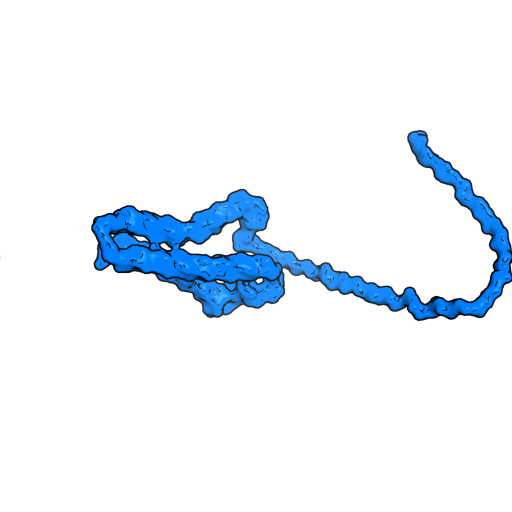 1
ATOM 692 C CA . LEU A 1 95 ? -11.198 -5.236 -17.113 1.00 85.19 95 LEU A CA 1
ATOM 693 C C . LEU A 1 95 ? -10.871 -4.429 -18.376 1.00 85.19 95 LEU A C 1
ATOM 695 O O . LEU A 1 95 ? -11.636 -4.466 -19.339 1.00 85.19 95 LEU A O 1
ATOM 699 N N . PHE A 1 96 ? -9.749 -3.704 -18.396 1.00 78.56 96 PHE A N 1
ATOM 700 C CA . PHE A 1 96 ? -9.358 -2.899 -19.543 1.00 78.56 96 PHE A CA 1
ATOM 701 C C . PHE A 1 96 ? -8.590 -3.745 -20.572 1.00 78.56 96 PHE A C 1
ATOM 703 O O . PHE A 1 96 ? -7.636 -4.451 -20.239 1.00 78.56 96 PHE A O 1
ATOM 710 N N . PRO A 1 97 ? -8.958 -3.678 -21.861 1.00 74.25 97 PRO A N 1
ATOM 711 C CA . PRO A 1 97 ? -8.273 -4.446 -22.891 1.00 74.25 97 PRO A CA 1
ATOM 712 C C . PRO A 1 97 ? -6.807 -3.996 -23.022 1.00 74.25 97 PRO A C 1
ATOM 714 O O . PRO A 1 97 ? -6.519 -2.816 -23.203 1.00 74.25 97 PRO A O 1
ATOM 717 N N . GLY A 1 98 ? -5.870 -4.950 -22.950 1.00 70.06 98 GLY A N 1
ATOM 718 C CA . GLY A 1 98 ? -4.426 -4.708 -23.101 1.00 70.06 98 GLY A CA 1
ATOM 719 C C . GLY A 1 98 ? -3.642 -4.499 -21.797 1.00 70.06 98 GLY A C 1
ATOM 720 O O . GLY A 1 98 ? -2.412 -4.413 -21.842 1.00 70.06 98 GLY A O 1
ATOM 721 N N . SER A 1 99 ? -4.298 -4.480 -20.631 1.00 64.69 99 SER A N 1
ATOM 722 C CA . SER A 1 99 ? -3.618 -4.489 -19.328 1.00 64.69 99 SER A CA 1
ATOM 723 C C . SER A 1 99 ? -3.175 -5.912 -18.961 1.00 64.69 99 SER A C 1
ATOM 725 O O . SER A 1 99 ? -3.890 -6.678 -18.312 1.00 64.69 99 SER A O 1
ATOM 727 N N . HIS A 1 100 ? -1.988 -6.310 -19.406 1.00 67.94 100 HIS A N 1
ATOM 728 C CA . HIS A 1 100 ? -1.442 -7.625 -19.075 1.00 67.94 100 HIS A CA 1
ATOM 729 C C . HIS A 1 100 ? -0.648 -7.581 -17.767 1.00 67.94 100 HIS A C 1
ATOM 731 O O . HIS A 1 100 ? 0.270 -6.779 -17.625 1.00 67.94 100 HIS A O 1
ATOM 737 N N . LEU A 1 101 ? -0.934 -8.517 -16.855 1.00 60.97 101 LEU A N 1
ATOM 738 C CA . LEU A 1 101 ? -0.213 -8.673 -15.583 1.00 60.97 101 LEU A CA 1
ATOM 739 C C . LEU A 1 101 ? 1.282 -8.998 -15.781 1.00 60.97 101 LEU A C 1
ATOM 741 O O . LEU A 1 101 ? 2.115 -8.726 -14.923 1.00 60.97 101 LEU A O 1
ATOM 745 N N . ARG A 1 102 ? 1.624 -9.596 -16.928 1.00 58.66 102 ARG A N 1
ATOM 746 C CA . ARG A 1 102 ? 2.997 -9.837 -17.381 1.00 58.66 102 ARG A CA 1
ATOM 747 C C . ARG A 1 102 ? 3.094 -9.520 -18.864 1.00 58.66 102 ARG A C 1
ATOM 749 O O . ARG A 1 102 ? 2.396 -10.127 -19.676 1.00 58.66 102 ARG A O 1
ATOM 756 N N . SER A 1 103 ? 3.991 -8.617 -19.233 1.00 57.41 103 SER A N 1
ATOM 757 C CA . SER A 1 103 ? 4.378 -8.432 -20.628 1.00 57.41 103 SER A CA 1
ATOM 758 C C . SER A 1 103 ? 5.517 -9.397 -20.963 1.00 57.41 103 SER A C 1
ATOM 760 O O . SER A 1 103 ? 6.502 -9.513 -20.233 1.00 57.41 103 SER A O 1
ATOM 762 N N . ARG A 1 104 ? 5.403 -10.130 -22.078 1.00 54.91 104 ARG A N 1
ATOM 763 C CA . ARG A 1 104 ? 6.575 -10.814 -22.641 1.00 54.91 104 ARG A CA 1
ATOM 764 C C . ARG A 1 104 ? 7.519 -9.728 -23.147 1.00 54.91 104 ARG A C 1
ATOM 766 O O . ARG A 1 104 ? 7.082 -8.860 -23.902 1.00 54.91 104 ARG A O 1
ATOM 773 N N . VAL A 1 105 ? 8.797 -9.788 -22.771 1.00 56.00 105 VAL A N 1
ATOM 774 C CA . VAL A 1 105 ? 9.840 -8.945 -23.371 1.00 56.00 105 VAL A CA 1
ATOM 775 C C . VAL A 1 105 ? 9.880 -9.262 -24.862 1.00 56.00 105 VAL A C 1
ATOM 777 O O . VAL A 1 105 ? 10.488 -10.239 -25.301 1.00 56.00 105 VAL A O 1
ATOM 780 N N . ARG A 1 106 ? 9.202 -8.452 -25.671 1.00 49.56 106 ARG A N 1
ATOM 781 C CA . ARG A 1 106 ? 9.371 -8.493 -27.116 1.00 49.56 106 ARG A CA 1
ATOM 782 C C . ARG A 1 106 ? 10.706 -7.801 -27.374 1.00 49.56 106 ARG A C 1
ATOM 784 O O . ARG A 1 106 ? 10.770 -6.578 -27.351 1.00 49.56 106 ARG A O 1
ATOM 791 N N . ARG A 1 107 ? 11.786 -8.574 -27.561 1.00 49.19 107 ARG A N 1
ATOM 792 C CA . ARG A 1 107 ? 13.067 -8.052 -28.070 1.00 49.19 107 ARG A CA 1
ATOM 793 C C . ARG A 1 107 ? 12.813 -7.453 -29.453 1.00 49.19 107 ARG A C 1
ATOM 795 O O . ARG A 1 107 ? 12.915 -8.139 -30.467 1.00 49.19 107 ARG A O 1
ATOM 802 N N . SER A 1 108 ? 12.449 -6.180 -29.520 1.00 47.88 108 SER A N 1
ATOM 803 C CA . SER A 1 108 ? 12.415 -5.452 -30.780 1.00 47.88 108 SER A CA 1
ATOM 804 C C . SER A 1 108 ? 13.831 -4.985 -31.102 1.00 47.88 108 SER A C 1
ATOM 806 O O . SER A 1 108 ? 14.197 -3.840 -30.846 1.00 47.88 108 SER A O 1
ATOM 808 N N . HIS A 1 109 ? 14.631 -5.867 -31.705 1.00 47.12 109 HIS A N 1
ATOM 809 C CA . HIS A 1 109 ? 15.758 -5.448 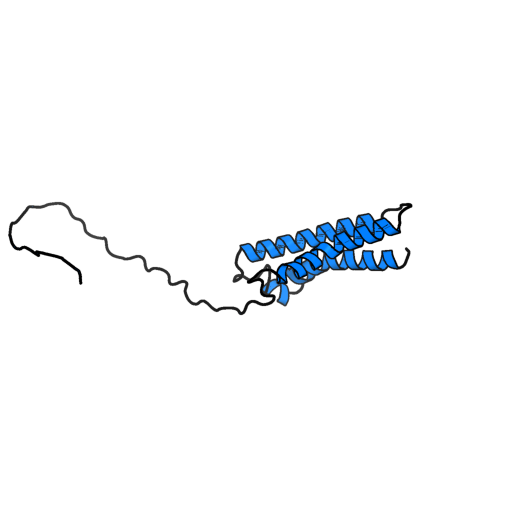-32.538 1.00 47.12 109 HIS A CA 1
ATOM 810 C C . HIS A 1 109 ? 15.200 -4.717 -33.765 1.00 47.12 109 HIS A C 1
ATOM 812 O O . HIS A 1 109 ? 15.031 -5.321 -34.822 1.00 47.12 109 HIS A O 1
ATOM 818 N N . ARG A 1 110 ? 14.827 -3.440 -33.626 1.00 51.34 110 ARG A N 1
ATOM 819 C CA . ARG A 1 110 ? 14.536 -2.555 -34.767 1.00 51.34 110 ARG A CA 1
ATOM 820 C C . ARG A 1 110 ? 14.487 -1.081 -34.365 1.00 51.34 110 ARG A C 1
ATOM 822 O O . ARG A 1 110 ? 13.558 -0.367 -34.711 1.00 51.34 110 ARG A O 1
ATOM 829 N N . PHE A 1 111 ? 15.542 -0.592 -33.719 1.00 48.28 111 PHE A N 1
ATOM 830 C CA . PHE A 1 111 ? 15.945 0.792 -33.959 1.00 48.28 111 PHE A CA 1
ATOM 831 C C . PHE A 1 111 ? 16.965 0.765 -35.098 1.00 48.28 111 PHE A C 1
ATOM 833 O O . PHE A 1 111 ? 18.172 0.707 -34.888 1.00 48.28 111 PHE A O 1
ATOM 840 N N . ARG A 1 112 ? 16.460 0.663 -36.334 1.00 48.81 112 ARG A N 1
ATOM 841 C CA . ARG A 1 112 ? 17.289 0.835 -37.527 1.00 48.81 112 ARG A CA 1
ATOM 842 C C . ARG A 1 112 ? 17.521 2.335 -37.633 1.00 48.81 112 ARG A C 1
ATOM 844 O O . ARG A 1 112 ? 16.643 3.058 -38.099 1.00 48.81 112 ARG A O 1
ATOM 851 N N . SER A 1 113 ? 18.666 2.793 -37.144 1.00 46.81 113 SER A N 1
ATOM 852 C CA . SER A 1 113 ? 19.210 4.108 -37.459 1.00 46.81 113 SER A CA 1
ATOM 853 C C . SER A 1 113 ? 19.062 4.302 -38.965 1.00 46.81 113 SER A C 1
ATOM 855 O O . SER A 1 113 ? 19.579 3.506 -39.751 1.00 46.81 113 SER A O 1
ATOM 857 N N . ARG A 1 114 ? 18.294 5.312 -39.385 1.00 50.19 114 ARG A N 1
ATOM 858 C CA . ARG A 1 114 ? 18.378 5.799 -40.762 1.00 50.19 114 ARG A CA 1
ATOM 859 C C . ARG A 1 114 ? 19.838 6.218 -40.960 1.00 50.19 114 ARG A C 1
ATOM 861 O O . ARG A 1 114 ? 20.264 7.122 -40.243 1.00 50.19 114 ARG A O 1
ATOM 868 N N . PRO A 1 115 ? 20.617 5.598 -41.863 1.00 46.31 115 PRO A N 1
ATOM 869 C CA . PRO A 1 115 ? 21.894 6.182 -42.221 1.00 46.31 115 PRO A CA 1
ATOM 870 C C . PRO A 1 115 ? 21.591 7.538 -42.862 1.00 46.31 115 PRO A C 1
ATOM 872 O O . PRO A 1 115 ? 20.753 7.636 -43.765 1.00 46.31 115 PRO A O 1
ATOM 875 N N . ALA A 1 116 ? 22.224 8.589 -42.344 1.00 54.94 116 ALA A N 1
ATOM 876 C CA . ALA A 1 116 ? 22.273 9.874 -43.018 1.00 54.94 116 ALA A CA 1
ATOM 877 C C . ALA A 1 116 ? 22.777 9.619 -44.442 1.00 54.94 116 ALA A C 1
ATOM 879 O O . ALA A 1 116 ? 23.819 8.994 -44.620 1.00 54.94 116 ALA A O 1
ATOM 880 N N . ARG A 1 117 ? 22.002 10.030 -45.450 1.00 48.50 117 ARG A N 1
ATOM 881 C CA . ARG A 1 117 ? 22.433 9.992 -46.850 1.00 48.50 117 ARG A CA 1
ATOM 882 C C . ARG A 1 117 ? 23.686 10.871 -46.980 1.00 48.50 117 ARG A C 1
ATOM 884 O O . ARG A 1 117 ? 23.553 12.078 -46.787 1.00 48.50 117 ARG A O 1
ATOM 891 N N . PRO A 1 118 ? 24.866 10.331 -47.324 1.00 50.38 118 PRO A N 1
ATOM 892 C CA . PRO A 1 118 ? 25.990 11.147 -47.742 1.00 50.38 118 PRO A CA 1
ATOM 893 C C . PRO A 1 118 ? 25.825 11.382 -49.244 1.00 50.38 118 PRO A C 1
ATOM 895 O O . PRO A 1 118 ? 25.988 10.463 -50.042 1.00 50.38 118 PRO A O 1
ATOM 898 N N . GLY A 1 119 ? 25.406 12.582 -49.636 1.00 54.72 119 GLY A N 1
ATOM 899 C CA . GLY A 1 119 ? 25.203 12.873 -51.052 1.00 54.72 119 GLY A CA 1
ATOM 900 C C . GLY A 1 119 ? 24.491 14.186 -51.311 1.00 54.72 119 GLY A C 1
ATOM 901 O O . GLY A 1 119 ? 23.365 14.180 -51.793 1.00 54.72 119 GLY A O 1
ATOM 902 N N . LEU A 1 120 ? 25.143 15.294 -50.965 1.00 51.75 120 LEU A N 1
ATOM 903 C CA . LEU A 1 120 ? 24.949 16.601 -51.601 1.00 51.75 120 LEU A CA 1
ATOM 904 C C . LEU A 1 120 ? 26.198 17.456 -51.332 1.00 51.75 120 LEU A C 1
ATOM 906 O O . LEU A 1 120 ? 26.154 18.521 -50.728 1.00 51.75 120 LEU A O 1
ATOM 910 N N . LEU A 1 121 ? 27.344 16.912 -51.749 1.00 50.03 121 LEU A N 1
ATOM 911 C CA . LEU A 1 121 ? 28.540 17.684 -52.061 1.00 50.03 121 LEU A CA 1
ATOM 912 C C . LEU A 1 121 ? 28.519 17.876 -53.583 1.00 50.03 121 LEU A C 1
ATOM 914 O O . LEU A 1 121 ? 28.551 16.886 -54.311 1.00 50.03 121 LEU A O 1
ATOM 918 N N . GLY A 1 122 ? 28.423 19.123 -54.045 1.00 47.59 122 GLY A N 1
ATOM 919 C CA . GLY A 1 122 ? 28.552 19.478 -55.462 1.00 47.59 122 GLY A CA 1
ATOM 920 C C . GLY A 1 122 ? 27.302 20.109 -56.073 1.00 47.59 122 GLY A C 1
ATOM 921 O O . GLY A 1 122 ? 26.548 19.448 -56.778 1.00 47.59 122 GLY A O 1
ATOM 922 N N . ALA A 1 123 ? 27.118 21.407 -55.845 1.00 46.69 123 ALA A N 1
ATOM 9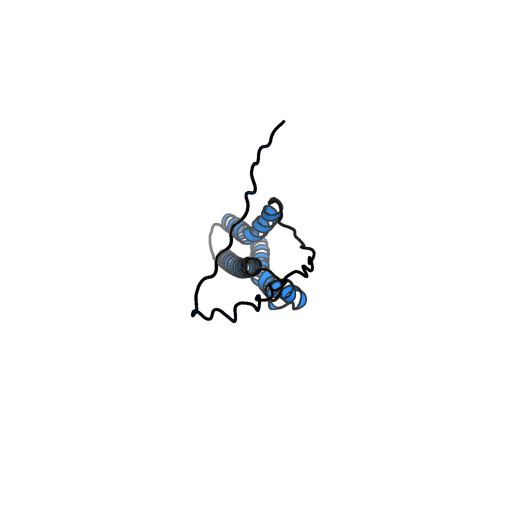23 C CA . ALA A 1 123 ? 26.386 22.275 -56.762 1.00 46.69 123 ALA A CA 1
ATOM 924 C C . ALA A 1 123 ? 27.252 23.518 -56.994 1.00 46.69 123 ALA A C 1
ATOM 926 O O . ALA A 1 123 ? 27.216 24.479 -56.231 1.00 46.69 123 ALA A O 1
ATOM 927 N N . ASP A 1 124 ? 28.096 23.410 -58.013 1.00 46.47 124 ASP A N 1
ATOM 928 C CA . ASP A 1 124 ? 28.883 24.484 -58.608 1.00 46.47 124 ASP A CA 1
ATOM 929 C C . ASP A 1 124 ? 27.989 25.224 -59.629 1.00 46.47 124 ASP A C 1
ATOM 931 O O . ASP A 1 124 ? 27.404 24.550 -60.486 1.00 46.47 124 ASP A O 1
ATOM 935 N N . PRO A 1 125 ? 27.790 26.557 -59.559 1.00 49.38 125 PRO A N 1
ATOM 936 C CA . PRO A 1 125 ? 26.928 27.262 -60.495 1.00 49.38 125 PRO A CA 1
ATOM 937 C C . PRO A 1 125 ? 27.735 28.212 -61.389 1.00 49.38 125 PRO A C 1
ATOM 939 O O . PRO A 1 125 ? 27.771 29.408 -61.128 1.00 49.38 125 PRO A O 1
ATOM 942 N N . ALA A 1 126 ? 28.326 27.729 -62.484 1.00 46.72 126 ALA A N 1
ATOM 943 C CA . ALA A 1 126 ? 28.713 28.606 -63.597 1.00 46.72 126 ALA A CA 1
ATOM 944 C C . ALA A 1 126 ? 29.061 27.821 -64.872 1.00 46.72 126 ALA A C 1
ATOM 946 O O . ALA A 1 126 ? 30.187 27.370 -65.019 1.00 46.72 126 ALA A O 1
ATOM 947 N N . HIS A 1 127 ? 28.103 27.716 -65.805 1.00 43.22 127 HIS A N 1
ATOM 948 C CA . HIS A 1 127 ? 28.262 27.904 -67.266 1.00 43.22 127 HIS A CA 1
ATOM 949 C C . HIS A 1 127 ? 27.230 27.111 -68.094 1.00 43.22 127 HIS A C 1
ATOM 951 O O . HIS A 1 127 ? 27.292 25.894 -68.191 1.00 43.22 127 HIS A O 1
ATOM 957 N N . GLY A 1 128 ? 26.336 27.857 -68.758 1.00 34.81 128 GLY A N 1
ATOM 958 C CA . GLY A 1 128 ? 26.211 27.855 -70.227 1.00 34.81 128 GLY A CA 1
ATOM 959 C C . GLY A 1 128 ? 25.479 26.693 -70.936 1.00 34.81 128 GLY A C 1
ATOM 960 O O . GLY A 1 128 ? 25.843 25.541 -70.751 1.00 34.81 128 GLY A O 1
ATOM 961 N N . PRO A 1 129 ? 24.493 26.959 -71.825 1.00 58.78 129 PRO A N 1
ATOM 962 C CA . PRO A 1 129 ? 23.488 25.977 -72.248 1.00 58.78 129 PRO A CA 1
ATOM 963 C C . PRO A 1 129 ? 23.801 25.274 -73.584 1.00 58.78 129 PRO A C 1
ATOM 965 O O . PRO A 1 129 ? 24.282 25.904 -74.521 1.00 58.78 129 PRO A O 1
ATOM 968 N N . THR A 1 130 ? 23.388 24.008 -73.747 1.00 50.78 130 THR A N 1
ATOM 969 C CA . THR A 1 130 ? 23.271 23.350 -75.070 1.00 50.78 130 THR A CA 1
ATOM 970 C C . THR A 1 130 ? 22.105 22.343 -75.156 1.00 50.78 130 THR A C 1
ATOM 972 O O . THR A 1 130 ? 22.184 21.184 -74.780 1.00 50.78 130 THR A O 1
ATOM 975 N N . ARG A 1 131 ? 20.978 22.841 -75.679 1.00 45.59 131 ARG A N 1
ATOM 976 C CA . ARG A 1 131 ? 20.132 22.295 -76.768 1.00 45.59 131 ARG A CA 1
ATOM 977 C C . ARG A 1 131 ? 20.172 20.772 -77.084 1.00 45.59 131 ARG A C 1
ATOM 979 O O . ARG A 1 131 ? 21.142 20.308 -77.670 1.00 45.59 131 ARG A O 1
ATOM 986 N N . ARG A 1 132 ? 19.022 20.081 -76.941 1.00 49.06 132 ARG A N 1
ATOM 987 C CA . ARG A 1 132 ? 18.348 19.147 -77.910 1.00 49.06 132 ARG A CA 1
ATOM 988 C C . ARG A 1 132 ? 17.197 18.410 -77.189 1.00 49.06 132 ARG A C 1
ATOM 990 O O . ARG A 1 132 ? 17.435 17.734 -76.206 1.00 49.06 132 ARG A O 1
ATOM 997 N N . ARG A 1 133 ? 15.924 18.741 -77.448 1.00 43.19 133 ARG A N 1
ATOM 998 C CA . ARG A 1 133 ? 14.983 18.161 -78.444 1.00 43.19 133 ARG A CA 1
ATOM 999 C C . ARG A 1 133 ? 14.705 16.652 -78.301 1.00 43.19 133 ARG A C 1
ATOM 1001 O O . ARG A 1 133 ? 15.579 15.849 -78.590 1.00 43.19 133 ARG A O 1
ATOM 1008 N N . GLY A 1 134 ? 13.422 16.340 -78.075 1.00 38.75 134 GLY A N 1
ATOM 1009 C CA . GLY A 1 134 ? 12.767 15.048 -78.339 1.00 38.75 134 GLY A CA 1
ATOM 1010 C C . GLY A 1 134 ? 12.599 14.191 -77.080 1.00 38.75 134 GLY A C 1
ATOM 1011 O O . GLY A 1 134 ? 13.521 14.097 -76.293 1.00 38.75 134 GLY A O 1
ATOM 1012 N N . ALA A 1 135 ? 11.478 13.541 -76.794 1.00 48.16 135 ALA A N 1
ATOM 1013 C CA . ALA A 1 135 ? 10.221 13.398 -77.509 1.00 48.16 135 ALA A CA 1
ATOM 1014 C C . ALA A 1 135 ? 9.138 12.960 -76.503 1.00 48.16 135 ALA A C 1
ATOM 1016 O O . ALA A 1 135 ? 9.423 12.597 -75.365 1.00 48.16 135 ALA A O 1
ATOM 1017 N N . ALA A 1 136 ? 7.894 13.057 -76.950 1.00 47.16 136 ALA A N 1
ATOM 1018 C CA . ALA A 1 136 ? 6.666 12.824 -76.214 1.00 47.16 136 ALA A CA 1
ATOM 1019 C C . ALA A 1 136 ? 6.573 11.449 -75.528 1.00 47.16 136 ALA A C 1
ATOM 1021 O O . ALA A 1 136 ? 6.841 10.423 -76.143 1.00 47.16 136 ALA A O 1
ATOM 1022 N N . SER A 1 137 ? 6.041 11.439 -74.304 1.00 47.50 137 SER A N 1
ATOM 1023 C CA . SER A 1 137 ? 5.392 10.269 -73.706 1.00 47.50 137 SER A CA 1
ATOM 1024 C C . SER A 1 137 ? 3.924 10.616 -73.482 1.00 47.50 137 SER A C 1
ATOM 1026 O O . SER A 1 137 ? 3.532 11.180 -72.461 1.00 47.50 137 SER A O 1
ATOM 1028 N N . LEU A 1 138 ? 3.136 10.339 -74.516 1.00 46.84 138 LEU A N 1
ATOM 1029 C CA . LEU A 1 138 ? 1.683 10.417 -74.539 1.00 46.84 138 LEU A CA 1
ATOM 1030 C C . LEU A 1 138 ? 1.053 9.336 -73.645 1.00 46.84 138 LEU A C 1
ATOM 1032 O O . LEU A 1 138 ? 1.467 8.185 -73.674 1.00 46.84 138 LEU A O 1
ATOM 1036 N N . ARG A 1 139 ? -0.042 9.746 -72.990 1.00 46.03 139 ARG A N 1
ATOM 1037 C CA . ARG A 1 139 ? -1.247 8.972 -72.628 1.00 46.03 139 ARG A CA 1
ATOM 1038 C C . ARG A 1 139 ? -1.148 7.874 -71.555 1.00 46.03 139 ARG A C 1
ATOM 1040 O O . ARG A 1 139 ? -0.826 6.726 -71.821 1.00 46.03 139 ARG A O 1
ATOM 1047 N N . ARG A 1 140 ? -1.687 8.222 -70.379 1.00 53.94 140 ARG A N 1
ATOM 1048 C CA . ARG A 1 140 ? -2.748 7.433 -69.714 1.00 53.94 140 ARG A CA 1
ATOM 1049 C C . ARG A 1 140 ? -4.004 7.410 -70.610 1.00 53.94 140 ARG A C 1
ATOM 1051 O O . ARG A 1 140 ? -4.210 8.401 -71.321 1.00 53.94 140 ARG A O 1
ATOM 1058 N N . PRO A 1 141 ? -4.821 6.338 -70.613 1.00 53.06 141 PRO A N 1
ATOM 1059 C CA . PRO A 1 141 ? -5.828 6.163 -69.549 1.00 53.06 141 PRO A CA 1
ATOM 1060 C C . PRO A 1 141 ? -6.155 4.695 -69.160 1.00 53.06 141 PRO A C 1
ATOM 1062 O O . PRO A 1 141 ? -6.171 3.811 -70.007 1.00 53.06 141 PRO A O 1
ATOM 1065 N N . ASP A 1 142 ? -6.461 4.462 -67.877 1.00 45.31 142 ASP A N 1
ATOM 1066 C CA . ASP A 1 142 ? -7.429 3.432 -67.426 1.00 45.31 142 ASP A CA 1
ATOM 1067 C C . ASP A 1 142 ? -8.864 3.914 -67.791 1.00 45.31 142 ASP A C 1
ATOM 1069 O O . ASP A 1 142 ? -8.981 5.103 -68.110 1.00 45.31 142 ASP A O 1
ATOM 1073 N N . PRO A 1 143 ? -9.986 3.165 -67.648 1.00 59.44 143 PRO A N 1
ATOM 1074 C CA . PRO A 1 143 ? -10.193 1.822 -67.076 1.00 59.44 143 PRO A CA 1
ATOM 1075 C C . PRO A 1 143 ? -11.164 0.913 -67.894 1.00 59.44 143 PRO A C 1
ATOM 1077 O O . PRO A 1 143 ? -11.718 1.335 -68.907 1.00 59.44 143 PRO A O 1
ATOM 1080 N N . HIS A 1 144 ? -11.432 -0.273 -67.319 1.00 41.75 144 HIS A N 1
ATOM 1081 C CA . HIS A 1 144 ? -12.489 -1.274 -67.590 1.00 41.75 144 HIS A CA 1
ATOM 1082 C C . HIS A 1 144 ? -12.207 -2.350 -68.641 1.00 41.75 144 HIS A C 1
ATOM 1084 O O . HIS A 1 144 ? -12.123 -2.037 -69.845 1.00 41.75 144 HIS A O 1
#